Protein AF-A0A5S3XV66-F1 (afdb_monomer_lite)

Foldseek 3Di:
DDDWDKDWDAQVVVRAIEIETLADDDLVVCLVQVPDPRYAYEHEAFCVQVDPVSQVVSLVVLQVSQVVNVHDSRRYHYDYDDDPLRPDHSVPGPRVVVVVVVSVVVHPPPPPPPPDDDDDDDD

Sequence (123 aa):
MKDSNALLHTIEQTGENIILVSGLPSKGQLASWLKESNTHIYCLFPSSYKSEQTQVKLRSLIKEGLLMLNQTAERCSALVLLGGEFDCDLKDFPFGLACEQVIEQFTPRSMHIDAGVEMPQWE

Radius of gyration: 18.68 Å; chains: 1; bounding box: 42×70×32 Å

Secondary structure (DSSP, 8-state):
-----EEEEEETTTTEEEEEEESPPPHHHHHHHTTSTTEEEEEEE-GGG-SHHHHHHHHHHHHHHHHHTT--GGGEEEEE--SGGG-S-GGG--HHHHHHHHHHHHS----------------

Structure (mmCIF, N/CA/C/O backbone):
data_AF-A0A5S3XV66-F1
#
_entry.id   AF-A0A5S3XV66-F1
#
loop_
_atom_site.group_PDB
_atom_site.id
_atom_site.type_symbol
_atom_site.label_atom_id
_atom_site.label_alt_id
_atom_site.label_comp_id
_atom_site.label_asym_id
_atom_site.label_entity_id
_atom_site.label_seq_id
_atom_site.pdbx_PDB_ins_code
_atom_site.Cartn_x
_atom_site.Cartn_y
_atom_site.Cartn_z
_atom_site.occupancy
_atom_site.B_iso_or_equiv
_atom_site.auth_seq_id
_atom_site.auth_comp_id
_atom_site.auth_asym_id
_atom_site.auth_atom_id
_atom_site.pdbx_PDB_model_num
ATOM 1 N N . MET A 1 1 ? -2.609 18.062 -10.838 1.00 36.00 1 MET A N 1
ATOM 2 C CA . MET A 1 1 ? -2.302 17.124 -9.736 1.00 36.00 1 MET A CA 1
ATOM 3 C C . MET A 1 1 ? -2.837 15.774 -10.170 1.00 36.00 1 MET A C 1
ATOM 5 O O . MET A 1 1 ? -3.952 15.757 -10.665 1.00 36.00 1 MET A O 1
ATOM 9 N N . LYS A 1 2 ? -2.032 14.706 -10.144 1.00 42.25 2 LYS A N 1
ATOM 10 C CA . LYS A 1 2 ? -2.503 13.370 -10.538 1.00 42.25 2 LYS A CA 1
ATOM 11 C C . LYS A 1 2 ? -3.220 12.762 -9.338 1.00 42.25 2 LYS A C 1
ATOM 13 O O . LYS A 1 2 ? -2.596 12.641 -8.287 1.00 42.25 2 LYS A O 1
ATOM 18 N N . ASP A 1 3 ? -4.502 12.460 -9.495 1.00 48.62 3 ASP A N 1
ATOM 19 C CA . ASP A 1 3 ? -5.278 11.728 -8.502 1.00 48.62 3 ASP A CA 1
ATOM 20 C C . ASP A 1 3 ? -4.602 10.380 -8.241 1.00 48.62 3 ASP A C 1
ATOM 22 O O . ASP A 1 3 ? -4.351 9.603 -9.164 1.00 48.62 3 ASP A O 1
ATOM 26 N N . SER A 1 4 ? -4.231 10.130 -6.987 1.00 61.12 4 SER A N 1
ATOM 27 C CA . SER A 1 4 ? -3.763 8.811 -6.576 1.00 61.12 4 SER A CA 1
ATOM 28 C C . SER A 1 4 ? -4.938 7.846 -6.697 1.00 61.12 4 SER A C 1
ATOM 30 O O . SER A 1 4 ? -5.930 8.002 -5.983 1.00 61.12 4 SER A O 1
ATOM 32 N N . ASN A 1 5 ? -4.830 6.860 -7.589 1.00 85.00 5 ASN A N 1
ATOM 33 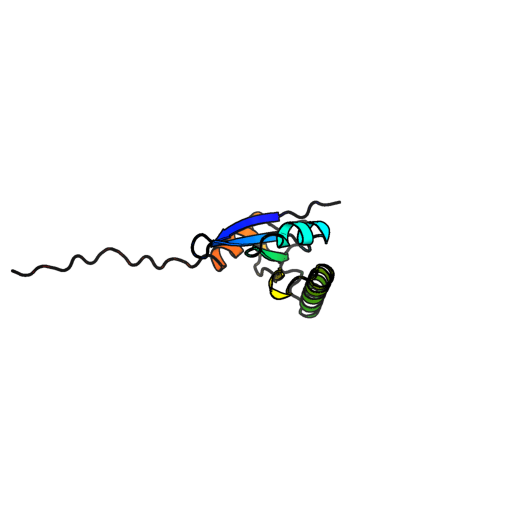C CA . ASN A 1 5 ? -5.814 5.785 -7.689 1.00 85.00 5 ASN A CA 1
ATOM 34 C C . ASN A 1 5 ? -5.905 5.059 -6.342 1.00 85.00 5 ASN A C 1
ATOM 36 O O . ASN A 1 5 ? -4.869 4.725 -5.760 1.00 85.00 5 ASN A O 1
ATOM 40 N N . ALA A 1 6 ? -7.124 4.832 -5.854 1.00 91.81 6 ALA A N 1
ATOM 41 C CA . ALA A 1 6 ? -7.377 4.119 -4.610 1.00 91.81 6 ALA A CA 1
ATOM 42 C C . ALA A 1 6 ? -8.549 3.141 -4.766 1.00 91.81 6 ALA A C 1
ATOM 44 O O . ALA A 1 6 ? -9.517 3.444 -5.463 1.00 91.81 6 ALA A O 1
ATOM 45 N N . LEU A 1 7 ? -8.458 1.990 -4.103 1.00 93.94 7 LEU A N 1
ATOM 46 C CA . LEU A 1 7 ? -9.474 0.942 -4.072 1.00 93.94 7 LEU A CA 1
ATOM 47 C C . LEU A 1 7 ? -9.742 0.548 -2.618 1.00 93.94 7 LEU A C 1
ATOM 49 O O . LEU A 1 7 ? -8.811 0.197 -1.899 1.00 93.94 7 LEU A O 1
ATOM 53 N N . LEU A 1 8 ? -11.007 0.589 -2.203 1.00 92.56 8 LEU A N 1
ATOM 54 C CA . LEU A 1 8 ? -11.468 0.012 -0.940 1.00 92.56 8 LEU A CA 1
ATOM 55 C C . LEU A 1 8 ? -11.925 -1.427 -1.197 1.00 92.56 8 LEU A C 1
ATOM 57 O O . LEU A 1 8 ? -12.725 -1.662 -2.101 1.00 92.56 8 LEU A O 1
ATOM 61 N N . HIS A 1 9 ? -11.437 -2.365 -0.395 1.00 91.94 9 HIS A N 1
ATOM 62 C CA . HIS A 1 9 ? -11.837 -3.765 -0.426 1.00 91.94 9 HIS A CA 1
ATOM 63 C C . HIS A 1 9 ? -12.040 -4.274 1.003 1.00 91.94 9 HIS A C 1
ATOM 65 O O . HIS A 1 9 ? -11.282 -3.915 1.901 1.00 91.94 9 HIS A O 1
ATOM 71 N N . THR A 1 10 ? -13.052 -5.108 1.216 1.00 90.69 10 THR A N 1
ATOM 72 C CA . THR A 1 10 ? -13.310 -5.745 2.512 1.00 90.69 10 THR A CA 1
ATOM 73 C C . THR A 1 10 ? -12.944 -7.215 2.402 1.00 90.69 10 THR A C 1
ATOM 75 O O . THR A 1 10 ? -13.484 -7.915 1.549 1.00 90.69 10 THR A O 1
ATOM 78 N N . ILE A 1 11 ? -12.043 -7.683 3.264 1.00 85.81 11 ILE A N 1
ATOM 79 C CA . ILE A 1 11 ? -11.687 -9.100 3.348 1.00 85.81 11 ILE A CA 1
ATOM 80 C C . ILE A 1 11 ? -12.837 -9.808 4.064 1.00 85.81 11 ILE A C 1
ATOM 82 O O . ILE A 1 11 ? -12.971 -9.712 5.283 1.00 85.81 11 ILE A O 1
ATOM 86 N N . GLU A 1 12 ? -13.697 -10.492 3.311 1.00 85.12 12 GLU A N 1
ATOM 87 C CA . GLU A 1 12 ? -14.951 -11.069 3.823 1.00 85.12 12 GLU A CA 1
ATOM 88 C C . GLU A 1 12 ? -14.740 -12.014 5.016 1.00 85.12 12 GLU A C 1
ATOM 90 O O . GLU A 1 12 ? -15.565 -12.060 5.926 1.00 85.12 12 GLU A O 1
ATOM 95 N N . GLN A 1 13 ? -13.619 -12.740 5.045 1.00 79.56 13 GLN A N 1
ATOM 96 C CA . GLN A 1 13 ? -13.311 -13.712 6.094 1.00 79.56 13 GLN A CA 1
ATOM 97 C C . GLN A 1 13 ? -12.974 -13.057 7.441 1.00 79.56 13 GLN A C 1
ATOM 99 O O . GLN A 1 13 ? -13.249 -13.649 8.484 1.00 79.56 13 GLN A O 1
ATOM 104 N N . THR A 1 14 ? -12.361 -11.869 7.435 1.00 80.94 14 THR A N 1
ATOM 105 C CA . THR A 1 14 ? -11.932 -11.161 8.657 1.00 80.94 14 THR A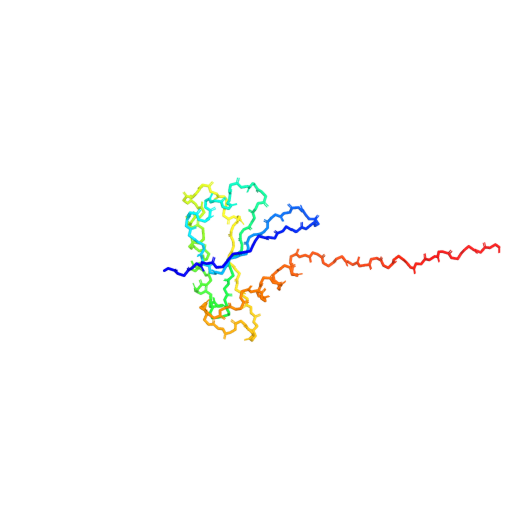 CA 1
ATOM 106 C C . THR A 1 14 ? -12.806 -9.948 8.974 1.00 80.94 14 THR A C 1
ATOM 108 O O . THR A 1 14 ? -12.802 -9.466 10.105 1.00 80.94 14 THR A O 1
ATOM 111 N N . GLY A 1 15 ? -13.573 -9.453 7.998 1.00 82.69 15 GLY A N 1
ATOM 112 C CA . GLY A 1 15 ? -14.305 -8.190 8.084 1.00 82.69 15 GLY A CA 1
ATOM 113 C C . GLY A 1 15 ? -13.391 -6.960 8.105 1.00 82.69 15 GLY A C 1
ATOM 114 O O . GLY A 1 15 ? -13.850 -5.865 8.430 1.00 82.69 15 GLY A O 1
ATOM 115 N N . GLU A 1 16 ? -12.101 -7.126 7.801 1.00 85.25 16 GLU A N 1
ATOM 116 C CA . GLU A 1 16 ? -11.141 -6.027 7.755 1.00 85.25 16 GLU A CA 1
ATOM 117 C C . GLU A 1 16 ? -11.279 -5.247 6.450 1.00 85.25 16 GLU A C 1
ATOM 119 O O . GLU A 1 16 ? -11.379 -5.818 5.360 1.00 85.25 16 GLU A O 1
ATOM 124 N N . ASN A 1 17 ? -11.244 -3.922 6.563 1.00 90.06 17 ASN A N 1
ATOM 125 C CA . ASN A 1 17 ? -11.227 -3.037 5.411 1.00 90.06 17 ASN A CA 1
ATOM 126 C C . ASN A 1 17 ? -9.778 -2.750 5.033 1.00 90.06 17 ASN A C 1
ATOM 128 O O . ASN A 1 17 ? -8.994 -2.257 5.844 1.00 90.06 17 ASN A O 1
ATOM 132 N N . ILE A 1 18 ? -9.426 -2.994 3.778 1.00 92.81 18 ILE A N 1
ATOM 133 C CA . ILE A 1 18 ? -8.141 -2.599 3.219 1.00 92.81 18 ILE A CA 1
ATOM 134 C C . ILE A 1 18 ? -8.355 -1.523 2.160 1.00 92.81 18 ILE A C 1
ATOM 136 O O . ILE A 1 18 ? -9.264 -1.596 1.334 1.00 92.81 18 ILE A O 1
ATOM 140 N N . ILE A 1 19 ? -7.507 -0.503 2.178 1.00 94.31 19 ILE A N 1
ATOM 141 C CA . ILE A 1 19 ? -7.461 0.523 1.141 1.00 94.31 19 ILE A CA 1
ATOM 142 C C . ILE A 1 19 ? -6.130 0.405 0.429 1.00 94.31 19 ILE A C 1
ATOM 144 O O . ILE A 1 19 ? -5.072 0.652 1.004 1.00 94.31 19 ILE A O 1
ATOM 148 N N . LEU A 1 20 ? -6.193 0.045 -0.842 1.00 95.31 20 LEU A N 1
ATOM 149 C CA . LEU A 1 20 ? -5.045 -0.011 -1.727 1.00 95.31 20 LEU A CA 1
ATOM 150 C C . LEU A 1 20 ? -4.913 1.342 -2.409 1.00 95.31 20 LEU A C 1
ATOM 152 O O . LEU A 1 20 ? -5.902 1.883 -2.895 1.00 95.31 20 LEU A O 1
ATOM 156 N N . VAL A 1 21 ? -3.714 1.912 -2.442 1.00 95.06 21 VAL A N 1
ATOM 157 C CA . VAL A 1 21 ? -3.468 3.212 -3.076 1.00 95.06 21 VAL A CA 1
ATOM 158 C C . VAL A 1 21 ? -2.192 3.173 -3.898 1.00 95.06 21 VAL A C 1
ATOM 160 O O . VAL A 1 21 ? -1.177 2.639 -3.462 1.00 95.06 21 VAL A O 1
ATOM 163 N N . SER A 1 22 ? -2.232 3.746 -5.097 1.00 94.44 22 SER A N 1
ATOM 164 C CA . SER A 1 22 ? -1.049 3.896 -5.940 1.00 94.44 22 SER A CA 1
ATOM 165 C C . SER A 1 22 ? -0.143 4.990 -5.377 1.00 94.44 22 SER A C 1
ATOM 167 O O . SER A 1 22 ? -0.490 6.174 -5.400 1.00 94.44 22 SER A O 1
ATOM 169 N N . GLY A 1 23 ? 1.046 4.610 -4.912 1.00 93.12 23 GLY A N 1
ATOM 170 C CA . GLY A 1 23 ? 2.021 5.533 -4.345 1.00 93.12 23 GLY A CA 1
ATOM 171 C C . GLY A 1 23 ? 1.660 6.028 -2.942 1.00 93.12 23 GLY A C 1
ATOM 172 O O . GLY A 1 23 ? 1.034 5.323 -2.155 1.00 93.12 23 GLY A O 1
ATOM 173 N N . LEU A 1 24 ? 2.096 7.247 -2.605 1.00 92.25 24 LEU A N 1
ATOM 174 C CA . LEU A 1 24 ? 1.835 7.841 -1.291 1.00 92.25 24 LEU A CA 1
ATOM 175 C C . LEU A 1 24 ? 0.509 8.620 -1.285 1.00 92.25 24 LEU A C 1
ATOM 177 O O . LEU A 1 24 ? 0.327 9.513 -2.119 1.00 92.25 24 LEU A O 1
ATOM 181 N N . PRO A 1 25 ? -0.392 8.355 -0.326 1.00 90.62 25 PRO A N 1
ATOM 182 C CA . PRO A 1 25 ? -1.584 9.162 -0.123 1.00 90.62 25 PRO A CA 1
ATOM 183 C C . PRO A 1 25 ? -1.240 10.521 0.491 1.00 90.62 25 PRO A C 1
ATOM 185 O O . PRO A 1 25 ? -0.266 10.686 1.229 1.00 90.62 25 PRO A O 1
ATOM 188 N N . SER A 1 26 ? -2.084 11.511 0.220 1.00 89.00 26 SER A N 1
ATOM 189 C CA . SER A 1 26 ? -2.011 12.807 0.892 1.00 89.00 26 SER A CA 1
ATOM 190 C C . SER A 1 26 ? -2.432 12.707 2.364 1.00 89.00 26 SER A C 1
ATOM 192 O O . SER A 1 26 ? -3.164 11.801 2.768 1.00 89.00 26 SER A O 1
ATOM 194 N N . LYS A 1 27 ? -2.043 13.701 3.174 1.00 85.62 27 LYS A N 1
ATOM 195 C CA . LYS A 1 27 ? -2.471 13.795 4.583 1.00 85.62 27 LYS A CA 1
ATOM 196 C C . LYS A 1 27 ? -3.996 13.811 4.732 1.00 85.62 27 LYS A C 1
ATOM 198 O O . LYS A 1 27 ? -4.516 13.185 5.647 1.00 85.62 27 LYS A O 1
ATOM 203 N N . GLY A 1 28 ? -4.705 14.501 3.833 1.00 87.12 28 GLY A N 1
ATOM 204 C CA . GLY A 1 28 ? -6.170 14.563 3.844 1.00 87.12 28 GLY A CA 1
ATOM 205 C C . GLY A 1 28 ? -6.818 13.208 3.553 1.00 87.12 28 GLY A C 1
ATOM 206 O O . GLY A 1 28 ? -7.776 12.836 4.225 1.00 87.12 28 GLY A O 1
ATOM 207 N N . GLN A 1 29 ? -6.255 12.441 2.613 1.00 90.00 29 GLN A N 1
ATOM 208 C CA . GLN A 1 29 ? -6.709 11.078 2.316 1.00 90.00 29 GLN A CA 1
ATOM 209 C C . GLN A 1 29 ? -6.469 10.140 3.500 1.00 90.00 29 GLN A C 1
ATOM 211 O O . GLN A 1 29 ? -7.414 9.507 3.961 1.00 90.00 29 GLN A O 1
ATOM 216 N N . LEU A 1 30 ? -5.252 10.126 4.059 1.00 88.94 30 LEU A N 1
ATOM 217 C CA . LEU A 1 30 ? -4.937 9.349 5.264 1.00 88.94 30 LEU A CA 1
ATOM 218 C C . LEU A 1 30 ? -5.888 9.688 6.419 1.00 88.94 30 LEU A C 1
ATOM 220 O O . LEU A 1 30 ? -6.454 8.790 7.036 1.00 88.94 30 LEU A O 1
ATOM 224 N N . ALA A 1 31 ? -6.111 10.979 6.679 1.00 87.88 31 ALA A N 1
ATOM 225 C CA . ALA A 1 31 ? -7.008 11.435 7.735 1.00 87.88 31 ALA A CA 1
ATOM 226 C C . ALA A 1 31 ? -8.468 11.032 7.495 1.00 87.88 31 ALA A C 1
ATOM 228 O O . ALA A 1 31 ? -9.196 10.826 8.458 1.00 87.88 31 ALA A O 1
ATOM 229 N N . SER A 1 32 ? -8.914 10.946 6.238 1.00 89.12 32 SER A N 1
ATOM 230 C CA . SER A 1 32 ? -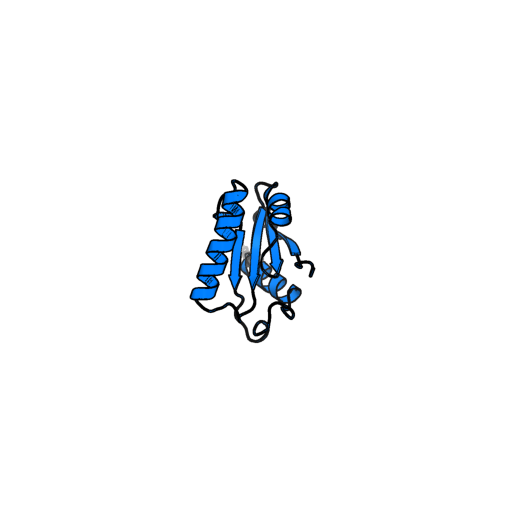10.270 10.508 5.900 1.00 89.12 32 SER A CA 1
ATOM 231 C C . SER A 1 32 ? -10.436 8.999 6.061 1.00 89.12 32 SER A C 1
ATOM 233 O O . SER A 1 32 ? -11.435 8.554 6.615 1.00 89.12 32 SER A O 1
ATOM 235 N N . TRP A 1 33 ? -9.462 8.225 5.590 1.00 89.44 33 TRP A N 1
ATOM 236 C CA . TRP A 1 33 ? -9.511 6.764 5.543 1.00 89.44 33 TRP A CA 1
ATOM 237 C C . TRP A 1 33 ? -9.269 6.101 6.899 1.00 89.44 33 TRP A C 1
ATOM 239 O O . TRP A 1 33 ? -9.878 5.083 7.207 1.00 89.44 33 TRP A O 1
ATOM 249 N N . LEU A 1 34 ? -8.435 6.701 7.750 1.00 85.94 34 LEU A N 1
ATOM 250 C CA . LEU A 1 34 ? -8.127 6.164 9.079 1.00 85.94 34 LEU A CA 1
ATOM 251 C C . LEU A 1 34 ? -9.181 6.505 10.146 1.00 85.94 34 LEU A C 1
ATOM 253 O O . LEU A 1 34 ? -8.993 6.140 11.308 1.00 85.94 34 LEU A O 1
ATOM 257 N N . LYS A 1 35 ? -10.284 7.179 9.784 1.00 83.19 35 LYS A N 1
ATOM 258 C CA . LYS A 1 35 ? -11.404 7.450 10.708 1.00 83.19 35 LYS A CA 1
ATOM 259 C C . LYS A 1 35 ? -12.078 6.175 11.203 1.00 83.19 35 LYS A C 1
ATOM 261 O O . LYS A 1 35 ? -12.504 6.123 12.351 1.00 83.19 35 LYS A O 1
ATOM 266 N N . GLU A 1 36 ? -12.189 5.173 10.342 1.00 76.62 36 GLU A N 1
ATOM 267 C CA . GLU A 1 36 ? -12.786 3.881 10.678 1.00 76.62 36 GLU A CA 1
ATOM 268 C C . GLU A 1 36 ? -11.756 3.016 11.397 1.00 76.62 36 GLU A C 1
ATOM 270 O O . GLU A 1 36 ? -10.626 2.929 10.933 1.00 76.62 36 GLU A O 1
ATOM 275 N N . SER A 1 37 ? -12.099 2.377 12.518 1.00 68.62 37 SER A N 1
ATOM 276 C CA . SER A 1 37 ? -11.126 1.639 13.343 1.00 68.62 37 SER A CA 1
ATOM 277 C C . SER A 1 37 ? -10.531 0.405 12.657 1.00 68.62 37 SER A C 1
ATOM 279 O O . SER A 1 37 ? -9.383 0.069 12.927 1.00 68.62 37 SER A O 1
ATOM 281 N N . ASN A 1 38 ? -11.274 -0.229 11.745 1.00 82.19 38 ASN A N 1
ATOM 282 C CA . ASN A 1 38 ? -10.911 -1.518 11.139 1.00 82.19 38 ASN A CA 1
ATOM 283 C C . ASN A 1 38 ? -10.289 -1.381 9.740 1.00 82.19 38 ASN A C 1
ATOM 285 O O . ASN A 1 38 ? -10.304 -2.330 8.960 1.00 82.19 38 ASN A O 1
ATOM 289 N N . THR A 1 39 ? -9.776 -0.193 9.414 1.00 89.00 39 THR A N 1
ATOM 290 C CA . THR A 1 39 ? -9.211 0.102 8.094 1.00 89.00 39 THR A CA 1
ATOM 291 C C . THR A 1 39 ? -7.686 0.094 8.119 1.00 89.00 39 THR A C 1
ATOM 293 O O . THR A 1 39 ? -7.077 0.821 8.914 1.00 89.00 39 THR A O 1
ATOM 296 N N . HIS A 1 40 ? -7.079 -0.669 7.212 1.00 91.75 40 HIS A N 1
ATOM 297 C CA . HIS A 1 40 ? -5.642 -0.695 6.941 1.00 91.75 40 HIS A CA 1
ATOM 298 C C . HIS A 1 40 ? -5.349 -0.155 5.542 1.00 91.75 40 HIS A C 1
ATOM 300 O O . HIS A 1 40 ? -6.088 -0.414 4.599 1.00 91.75 40 HIS A O 1
ATOM 306 N N . ILE A 1 41 ? -4.268 0.602 5.377 1.00 93.44 41 ILE A N 1
ATOM 307 C CA . ILE A 1 41 ? -3.912 1.226 4.097 1.00 93.44 41 ILE A CA 1
ATOM 308 C C . ILE A 1 41 ? -2.629 0.593 3.552 1.00 93.44 41 ILE A C 1
ATOM 310 O O . ILE A 1 41 ? -1.601 0.568 4.226 1.00 93.44 41 ILE A O 1
ATOM 314 N N . TYR A 1 42 ? -2.651 0.138 2.304 1.00 94.75 42 TYR A N 1
ATOM 315 C CA . TYR A 1 42 ? -1.470 -0.351 1.601 1.00 94.75 42 TYR A CA 1
ATOM 316 C C . TYR A 1 42 ? -1.126 0.569 0.433 1.00 94.75 42 TYR A C 1
ATOM 318 O O . TYR A 1 42 ? -1.859 0.689 -0.547 1.00 94.75 42 TYR A O 1
ATOM 326 N N . CYS A 1 43 ? 0.025 1.221 0.547 1.00 95.19 43 CYS A N 1
ATOM 327 C CA . CYS A 1 43 ? 0.611 2.063 -0.483 1.00 95.19 43 CYS A CA 1
ATOM 328 C C . CYS A 1 43 ? 1.413 1.178 -1.438 1.00 95.19 43 CYS A C 1
ATOM 330 O O . CYS A 1 43 ? 2.457 0.650 -1.055 1.00 95.19 43 CYS A O 1
ATOM 332 N N . LEU A 1 44 ? 0.918 1.000 -2.658 1.00 95.75 44 LEU A N 1
ATOM 333 C CA . LEU A 1 44 ? 1.479 0.103 -3.659 1.00 95.75 44 LEU A CA 1
ATOM 334 C C . LEU A 1 44 ? 2.481 0.844 -4.550 1.00 95.75 44 LEU A C 1
ATOM 336 O O . LEU A 1 44 ? 2.195 1.936 -5.051 1.00 95.75 44 LEU A O 1
ATOM 340 N N . PHE A 1 45 ? 3.648 0.236 -4.760 1.00 95.31 45 PHE A N 1
ATOM 341 C CA . PHE A 1 45 ? 4.727 0.771 -5.586 1.00 95.31 45 PHE A CA 1
ATOM 342 C C . PHE A 1 45 ? 5.243 -0.280 -6.582 1.00 95.31 45 PHE A C 1
ATOM 344 O O . PHE A 1 45 ? 5.329 -1.458 -6.227 1.00 95.31 45 PHE A O 1
ATOM 351 N N . PRO A 1 46 ? 5.645 0.134 -7.798 1.00 95.88 46 PRO A N 1
ATOM 352 C CA . PRO A 1 46 ? 6.285 -0.750 -8.770 1.00 95.88 46 PRO A CA 1
ATOM 353 C C . PRO A 1 46 ? 7.689 -1.187 -8.339 1.00 95.88 46 PRO A C 1
ATOM 355 O O . PRO A 1 46 ? 8.310 -0.586 -7.454 1.00 95.88 46 PRO A O 1
ATOM 358 N N . SER A 1 47 ? 8.245 -2.185 -9.031 1.00 94.38 47 SER A N 1
ATOM 359 C CA . SER A 1 47 ? 9.559 -2.756 -8.711 1.00 94.38 47 SER A CA 1
ATOM 360 C C . SER A 1 47 ? 10.718 -1.774 -8.875 1.00 94.38 47 SER A C 1
ATOM 362 O O . SER A 1 47 ? 11.787 -2.000 -8.308 1.00 94.38 47 SER A O 1
ATOM 364 N N . SER A 1 48 ? 10.526 -0.649 -9.566 1.00 93.12 48 SER A N 1
ATOM 365 C CA . SER A 1 48 ? 11.494 0.457 -9.604 1.00 93.12 48 SER A CA 1
ATOM 366 C C . SER A 1 48 ? 11.815 1.026 -8.208 1.00 93.12 48 SER A C 1
ATOM 368 O O . SER A 1 48 ? 12.889 1.590 -7.997 1.00 93.12 48 SER A O 1
ATOM 370 N N . TYR A 1 49 ? 10.955 0.793 -7.207 1.00 93.88 49 TYR A N 1
ATOM 371 C CA . TYR A 1 49 ? 11.143 1.212 -5.812 1.00 93.88 49 TYR A CA 1
ATOM 372 C C . TYR A 1 49 ? 11.781 0.133 -4.916 1.00 93.88 49 TYR A C 1
ATOM 374 O O . TYR A 1 49 ? 11.889 0.330 -3.706 1.00 93.88 49 TYR A O 1
ATOM 382 N N . LYS A 1 50 ? 12.249 -0.992 -5.480 1.00 94.38 50 LYS A N 1
ATOM 383 C CA . LYS A 1 50 ? 12.767 -2.149 -4.719 1.00 94.38 50 LYS A CA 1
ATOM 384 C C . LYS A 1 50 ? 14.056 -1.902 -3.937 1.00 94.38 50 LYS A C 1
ATOM 386 O O . LYS A 1 50 ? 14.394 -2.726 -3.091 1.00 94.38 50 LYS A O 1
ATOM 391 N N . SER A 1 51 ? 14.782 -0.811 -4.191 1.00 95.81 51 SER A N 1
ATOM 392 C CA . SER A 1 51 ? 16.039 -0.539 -3.481 1.00 95.81 51 SER A CA 1
ATOM 393 C C . SER A 1 51 ? 15.809 -0.390 -1.971 1.00 95.81 51 SER A C 1
ATOM 395 O O . SER A 1 51 ? 14.828 0.222 -1.543 1.00 95.81 51 SER A O 1
ATOM 397 N N . GLU A 1 52 ? 16.724 -0.915 -1.153 1.00 94.19 52 GLU A N 1
ATOM 398 C CA . GLU A 1 52 ? 16.618 -0.841 0.311 1.00 94.19 52 GLU A CA 1
ATOM 399 C C . GLU A 1 52 ? 16.493 0.610 0.797 1.00 94.19 52 GLU A C 1
ATOM 401 O O . GLU A 1 52 ? 15.611 0.932 1.594 1.00 94.19 52 GLU A O 1
ATOM 406 N N . GLN A 1 53 ? 17.317 1.508 0.252 1.00 95.38 53 GLN A N 1
ATOM 407 C CA . GLN A 1 53 ? 17.287 2.931 0.582 1.00 95.38 53 GLN A CA 1
ATOM 408 C C . GLN A 1 53 ? 15.920 3.560 0.271 1.00 95.38 53 GLN A C 1
ATOM 410 O O . GLN A 1 53 ? 15.387 4.326 1.079 1.00 95.38 53 GLN A O 1
ATOM 415 N N . THR A 1 54 ? 15.330 3.218 -0.878 1.00 94.00 54 THR A N 1
ATOM 416 C CA . THR A 1 54 ? 13.993 3.687 -1.258 1.00 94.00 54 THR A CA 1
ATOM 417 C C . THR A 1 54 ? 12.942 3.165 -0.285 1.00 94.00 54 THR A C 1
ATOM 419 O O . THR A 1 54 ? 12.139 3.948 0.215 1.00 94.00 54 THR A O 1
ATOM 422 N N . GLN A 1 55 ? 12.969 1.874 0.047 1.00 91.94 55 GLN A N 1
ATOM 423 C CA . GLN A 1 55 ? 12.008 1.276 0.974 1.00 91.94 55 GLN A CA 1
ATOM 424 C C . GLN A 1 55 ? 12.100 1.871 2.386 1.00 91.94 55 GLN A C 1
ATOM 426 O O . GLN A 1 55 ? 11.072 2.153 3.002 1.00 91.94 55 GLN A O 1
ATOM 431 N N . VAL A 1 56 ? 13.314 2.120 2.893 1.00 93.75 56 VAL A N 1
ATOM 432 C CA . VAL A 1 56 ? 13.522 2.821 4.172 1.00 93.75 56 VAL A CA 1
ATOM 433 C C . VAL A 1 56 ? 12.884 4.209 4.124 1.00 93.75 56 VAL A C 1
ATOM 435 O O . VAL A 1 56 ? 12.133 4.568 5.028 1.00 93.75 56 VAL A O 1
ATOM 438 N N . LYS A 1 57 ? 13.115 4.965 3.045 1.00 94.81 57 LYS A N 1
ATOM 439 C CA . LYS A 1 57 ? 12.526 6.297 2.866 1.00 94.81 57 LYS A CA 1
ATOM 440 C C . LYS A 1 57 ? 10.996 6.254 2.813 1.00 94.81 57 LYS A C 1
ATOM 442 O O . LYS A 1 57 ? 10.353 7.079 3.456 1.00 94.81 57 LYS A O 1
ATOM 447 N N . LEU A 1 58 ? 10.409 5.296 2.093 1.00 93.56 58 LEU A N 1
ATOM 448 C CA . LEU A 1 58 ? 8.953 5.123 2.015 1.00 93.56 58 LEU A CA 1
ATOM 449 C C . LEU A 1 58 ? 8.342 4.830 3.391 1.00 93.56 58 LEU A C 1
ATOM 451 O O . LEU A 1 58 ? 7.361 5.469 3.770 1.00 93.56 58 LEU A O 1
ATOM 455 N N . ARG A 1 59 ? 8.956 3.927 4.168 1.00 91.56 59 ARG A N 1
ATOM 456 C CA . ARG A 1 59 ? 8.515 3.625 5.539 1.00 91.56 59 ARG A CA 1
ATOM 457 C C . ARG A 1 59 ? 8.568 4.855 6.443 1.00 91.56 59 ARG A C 1
ATOM 459 O O . ARG A 1 59 ? 7.614 5.098 7.178 1.00 91.56 59 ARG A O 1
ATOM 466 N N . SER A 1 60 ? 9.638 5.648 6.369 1.00 92.56 60 SER A N 1
ATOM 467 C CA . SER A 1 60 ? 9.750 6.889 7.146 1.00 92.56 60 SER A CA 1
ATOM 468 C C . SER A 1 60 ? 8.653 7.892 6.786 1.00 92.56 60 SER A C 1
ATOM 470 O O . SER A 1 60 ? 8.004 8.416 7.686 1.00 92.56 60 SER A O 1
ATOM 472 N N . LEU A 1 61 ? 8.378 8.099 5.493 1.00 92.31 61 LEU A N 1
ATOM 473 C CA . LEU A 1 61 ? 7.335 9.027 5.036 1.00 92.31 61 LEU A CA 1
ATOM 474 C C . LEU A 1 61 ? 5.936 8.625 5.521 1.00 92.31 61 LEU A C 1
ATOM 476 O O . LEU A 1 61 ? 5.168 9.476 5.971 1.00 92.31 61 LEU A O 1
ATOM 480 N N . ILE A 1 62 ? 5.609 7.331 5.467 1.00 91.88 62 ILE A N 1
ATOM 481 C CA . ILE A 1 62 ? 4.336 6.819 5.990 1.00 91.88 62 ILE A CA 1
ATOM 482 C C . ILE A 1 62 ? 4.265 7.017 7.504 1.00 91.88 62 ILE A C 1
ATOM 484 O O . ILE A 1 62 ? 3.278 7.555 8.007 1.00 91.88 62 ILE A O 1
ATOM 488 N N . LYS A 1 63 ? 5.324 6.645 8.232 1.00 90.88 63 LYS A N 1
ATOM 489 C CA . LYS A 1 63 ? 5.384 6.785 9.690 1.00 90.88 63 LYS A CA 1
ATOM 490 C C . LYS A 1 63 ? 5.206 8.239 10.126 1.00 90.88 63 LYS A C 1
ATOM 492 O O . LYS A 1 63 ? 4.426 8.505 11.034 1.00 90.88 63 LYS A O 1
ATOM 497 N N . GLU A 1 64 ? 5.882 9.178 9.472 1.00 90.06 64 GLU A N 1
ATOM 498 C CA . GLU A 1 64 ? 5.728 10.613 9.731 1.00 90.06 64 GLU A CA 1
ATOM 499 C C . GLU A 1 64 ? 4.292 11.086 9.472 1.00 90.06 64 GLU A C 1
ATOM 501 O O . GLU A 1 64 ? 3.721 11.799 10.298 1.00 90.06 64 GLU A O 1
ATOM 506 N N . GLY A 1 65 ? 3.679 10.652 8.365 1.00 86.56 65 GLY A N 1
ATOM 507 C CA . GLY A 1 65 ? 2.287 10.969 8.041 1.00 86.56 65 GLY A CA 1
ATOM 508 C C . GLY A 1 65 ? 1.296 10.474 9.098 1.00 86.56 65 GLY A C 1
ATOM 509 O O . GLY A 1 65 ? 0.418 11.231 9.508 1.00 86.56 65 GLY A O 1
ATOM 510 N N . LEU A 1 66 ? 1.462 9.239 9.578 1.00 88.50 66 LEU A N 1
ATOM 511 C CA . LEU A 1 66 ? 0.613 8.647 10.619 1.00 88.50 66 LEU A CA 1
ATOM 512 C C . LEU A 1 66 ? 0.801 9.318 11.984 1.00 88.50 66 LEU A C 1
ATOM 514 O O . LEU A 1 66 ? -0.184 9.618 12.658 1.00 88.50 66 LEU A O 1
ATOM 518 N N . LEU A 1 67 ? 2.049 9.610 12.368 1.00 89.31 67 LEU A N 1
ATOM 519 C CA . LEU A 1 67 ? 2.364 10.301 13.622 1.00 89.31 67 LEU A CA 1
ATOM 520 C C . LEU A 1 67 ? 1.709 11.685 13.682 1.00 89.31 67 LEU A C 1
ATOM 522 O O . LEU A 1 67 ? 1.144 12.053 14.708 1.00 89.31 67 LEU A O 1
ATOM 526 N N . MET A 1 68 ? 1.713 12.430 12.572 1.00 87.38 68 MET A N 1
ATOM 527 C CA . MET A 1 68 ? 1.036 13.731 12.488 1.00 87.38 68 MET A CA 1
ATOM 528 C C . MET A 1 68 ? -0.489 13.638 12.639 1.00 87.38 68 MET A C 1
ATOM 530 O O . MET A 1 68 ? -1.125 14.635 12.972 1.00 87.38 68 MET A O 1
ATOM 534 N N . LEU A 1 69 ? -1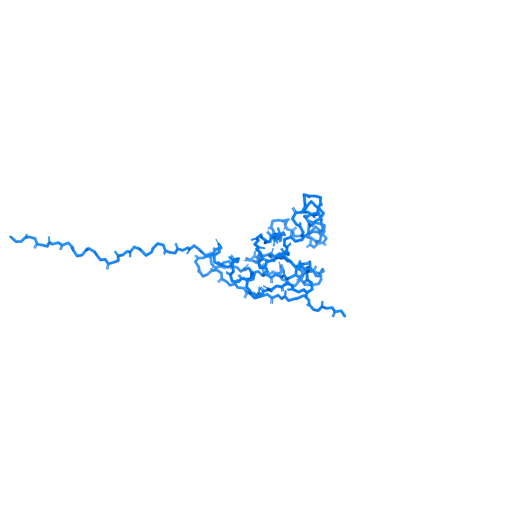.076 12.466 12.391 1.00 85.31 69 LEU A N 1
ATOM 535 C CA . LEU A 1 69 ? -2.510 12.202 12.521 1.00 85.31 69 LEU A CA 1
ATOM 536 C C . LEU A 1 69 ? -2.877 11.530 13.851 1.00 85.31 69 LEU A C 1
ATOM 538 O O . LEU A 1 69 ? -4.039 11.174 14.043 1.00 85.31 69 LEU A O 1
ATOM 542 N N . ASN A 1 70 ? -1.909 11.354 14.759 1.00 86.19 70 ASN A N 1
ATOM 543 C CA . ASN A 1 70 ? -2.071 10.610 16.008 1.00 86.19 70 ASN A CA 1
ATOM 544 C C . ASN A 1 70 ? -2.619 9.182 15.788 1.00 86.19 70 ASN A C 1
ATOM 546 O O . ASN A 1 70 ? -3.440 8.691 16.561 1.00 86.19 70 ASN A O 1
ATOM 550 N N . GLN A 1 71 ? -2.200 8.535 14.697 1.00 82.50 71 GLN A N 1
ATOM 551 C CA . GLN A 1 71 ? -2.582 7.167 14.340 1.00 82.50 71 GLN A CA 1
ATOM 552 C C . GLN A 1 71 ? -1.436 6.195 14.624 1.00 82.50 71 GLN A C 1
ATOM 554 O O . GLN A 1 71 ? -0.259 6.566 14.581 1.00 82.50 71 GLN A O 1
ATOM 559 N N . THR A 1 72 ? -1.769 4.932 14.890 1.00 78.81 72 THR A N 1
ATOM 560 C CA . THR A 1 72 ? -0.764 3.881 15.067 1.00 78.81 72 THR A CA 1
ATOM 561 C C . THR A 1 72 ? -0.055 3.593 13.745 1.00 78.81 72 THR A C 1
ATOM 563 O O . THR A 1 72 ? -0.679 3.511 12.686 1.00 78.81 72 THR A O 1
ATOM 566 N N . ALA A 1 73 ? 1.272 3.436 13.815 1.00 70.25 73 ALA A N 1
ATOM 567 C CA . ALA A 1 73 ? 2.135 3.245 12.646 1.00 70.25 73 ALA A CA 1
ATOM 568 C C . ALA A 1 73 ? 1.791 1.984 11.831 1.00 70.25 73 ALA A C 1
ATOM 570 O O . ALA A 1 73 ? 2.132 1.893 10.658 1.00 70.25 73 ALA A O 1
ATOM 571 N N . GLU A 1 74 ? 1.111 1.028 12.457 1.00 80.44 74 GLU A N 1
ATOM 572 C CA . GLU A 1 74 ? 0.745 -0.250 11.858 1.00 80.44 74 GLU A CA 1
ATOM 573 C C . GLU A 1 74 ? -0.373 -0.114 10.825 1.00 80.44 74 GLU A C 1
ATOM 575 O O . GLU A 1 74 ? -0.436 -0.936 9.930 1.00 80.44 74 GLU A O 1
ATOM 580 N N . ARG A 1 75 ? -1.196 0.943 10.862 1.00 86.81 75 ARG A N 1
ATOM 581 C CA . ARG A 1 75 ? -2.395 1.063 10.009 1.00 86.81 75 ARG A CA 1
ATOM 582 C C . ARG A 1 75 ? -2.131 1.504 8.568 1.00 86.81 75 ARG A C 1
ATOM 584 O O . ARG A 1 75 ? -3.070 1.607 7.779 1.00 86.81 75 ARG A O 1
ATOM 591 N N . CYS A 1 76 ? -0.885 1.822 8.215 1.00 91.31 76 CYS A N 1
ATOM 592 C CA . CYS A 1 76 ? -0.505 2.104 6.834 1.00 91.31 76 CYS A CA 1
ATOM 593 C C . CYS A 1 76 ? 0.883 1.537 6.524 1.00 91.31 76 CYS A C 1
ATOM 595 O O . CYS A 1 76 ? 1.823 1.705 7.296 1.00 91.31 76 CYS A O 1
ATOM 597 N N . SER A 1 77 ? 1.012 0.849 5.392 1.00 92.25 77 SER A N 1
ATOM 598 C CA . SER A 1 77 ? 2.226 0.135 4.988 1.00 92.25 77 SER A CA 1
ATOM 599 C C . SER A 1 77 ? 2.577 0.402 3.526 1.00 92.25 77 SER A C 1
ATOM 601 O O . SER A 1 77 ? 1.691 0.549 2.691 1.00 92.25 77 SER A O 1
ATOM 603 N N . ALA A 1 78 ? 3.872 0.437 3.201 1.00 93.75 78 ALA A N 1
ATOM 604 C CA . ALA A 1 78 ? 4.351 0.467 1.818 1.00 93.75 78 ALA A CA 1
ATOM 605 C C . ALA A 1 78 ? 4.617 -0.959 1.325 1.00 93.75 78 ALA A C 1
ATOM 607 O O . ALA A 1 78 ? 5.379 -1.686 1.962 1.00 93.75 78 ALA A O 1
ATOM 608 N N . LEU A 1 79 ? 4.045 -1.323 0.178 1.00 94.44 79 LEU A N 1
ATOM 609 C CA . LEU A 1 79 ? 4.281 -2.589 -0.508 1.00 94.44 79 LEU A CA 1
ATOM 610 C C . LEU A 1 79 ? 4.924 -2.320 -1.868 1.00 94.44 79 LEU A C 1
ATOM 612 O O . LEU A 1 79 ? 4.380 -1.581 -2.688 1.00 94.44 79 LEU A O 1
ATOM 616 N N . VAL A 1 80 ? 6.086 -2.926 -2.104 1.00 94.44 80 VAL A N 1
ATOM 617 C CA . VAL A 1 80 ? 6.733 -2.922 -3.418 1.00 94.44 80 VAL A CA 1
ATOM 618 C C . VAL A 1 80 ? 6.392 -4.234 -4.107 1.00 94.44 80 VAL A C 1
ATOM 620 O O . VAL A 1 80 ? 6.781 -5.296 -3.621 1.00 94.44 80 VAL A O 1
ATOM 623 N N . LEU A 1 81 ? 5.676 -4.162 -5.227 1.00 93.69 81 LEU A N 1
ATOM 624 C CA . LEU A 1 81 ? 5.344 -5.342 -6.017 1.00 93.69 81 LEU A CA 1
ATOM 625 C C . LEU A 1 81 ? 6.518 -5.718 -6.915 1.00 93.69 81 LEU A C 1
ATOM 627 O O . LEU A 1 81 ? 7.103 -4.879 -7.604 1.00 93.69 81 LEU A O 1
ATOM 631 N N . LEU A 1 82 ? 6.877 -6.997 -6.864 1.00 89.81 82 LEU A N 1
ATOM 632 C CA . LEU A 1 82 ? 7.945 -7.588 -7.657 1.00 89.81 82 LEU A CA 1
ATOM 633 C C . LEU A 1 82 ? 7.309 -8.427 -8.766 1.00 89.81 82 LEU A C 1
ATOM 635 O O . LEU A 1 82 ? 6.404 -9.209 -8.498 1.00 89.81 82 LEU A O 1
ATOM 639 N N . GLY A 1 83 ? 7.792 -8.271 -9.993 1.00 87.62 83 GLY A N 1
ATOM 640 C CA . GLY A 1 83 ? 7.263 -8.952 -11.175 1.00 87.62 83 GLY A CA 1
ATOM 641 C C . GLY A 1 83 ? 7.647 -8.180 -12.431 1.00 87.62 83 GLY A C 1
ATOM 642 O O . GLY A 1 83 ? 7.904 -6.978 -12.351 1.00 87.62 83 GLY A O 1
ATOM 643 N N . GLY A 1 84 ? 7.722 -8.858 -13.578 1.00 87.00 84 GLY A N 1
ATOM 644 C CA . GLY A 1 84 ? 8.056 -8.197 -14.846 1.00 87.00 84 GLY A CA 1
ATOM 645 C C . GLY A 1 84 ? 6.988 -7.176 -15.247 1.00 87.00 84 GLY A C 1
ATOM 646 O O . GLY A 1 84 ? 7.307 -6.092 -15.721 1.00 87.00 84 GLY A O 1
ATOM 647 N N . GLU A 1 85 ? 5.727 -7.484 -14.954 1.00 89.75 85 GLU A N 1
ATOM 648 C CA . GLU A 1 85 ? 4.566 -6.613 -15.140 1.00 89.75 85 GLU A CA 1
ATOM 649 C C . GLU A 1 85 ? 4.592 -5.340 -14.274 1.00 89.75 85 GLU A C 1
ATOM 651 O O . GLU A 1 85 ? 3.928 -4.361 -14.609 1.00 89.75 85 GLU A O 1
ATOM 656 N N . PHE A 1 86 ? 5.383 -5.316 -13.194 1.00 92.94 86 PHE A N 1
ATOM 657 C CA . PHE A 1 86 ? 5.534 -4.154 -12.312 1.00 92.94 86 PHE A CA 1
ATOM 658 C C . PHE A 1 86 ? 6.853 -3.406 -12.516 1.00 92.94 86 PHE A C 1
ATOM 660 O O . PHE A 1 86 ? 7.109 -2.444 -11.786 1.00 92.94 86 PHE A O 1
ATOM 667 N N . ASP A 1 87 ? 7.665 -3.786 -13.510 1.00 93.38 87 ASP A N 1
ATOM 668 C CA . ASP A 1 87 ? 8.904 -3.082 -13.857 1.00 93.38 87 ASP A CA 1
ATOM 669 C C . ASP A 1 87 ? 8.625 -1.836 -14.693 1.00 93.38 87 ASP A C 1
ATOM 671 O O . ASP A 1 87 ? 8.887 -1.749 -15.890 1.00 93.38 87 ASP A O 1
ATOM 675 N N . CYS A 1 88 ? 8.014 -0.863 -14.026 1.00 91.44 88 CYS A N 1
ATOM 676 C CA . CYS A 1 88 ? 7.544 0.374 -14.619 1.00 91.44 88 CYS A CA 1
ATOM 677 C C . CYS A 1 88 ? 7.758 1.572 -13.683 1.00 91.44 88 CYS A C 1
ATOM 679 O O . CYS A 1 88 ? 8.077 1.449 -12.492 1.00 91.44 88 CYS A O 1
ATOM 681 N N . ASP A 1 89 ? 7.579 2.767 -14.241 1.00 92.44 89 ASP A N 1
ATOM 682 C CA . ASP A 1 89 ? 7.453 3.992 -13.459 1.00 92.44 89 ASP A CA 1
ATOM 683 C C . ASP A 1 89 ? 6.102 4.014 -12.730 1.00 92.44 89 ASP A C 1
ATOM 685 O O . ASP A 1 89 ? 5.097 3.516 -13.232 1.00 92.44 89 ASP A O 1
ATOM 689 N N . LEU A 1 90 ? 6.024 4.727 -11.600 1.00 91.06 90 LEU A N 1
ATOM 690 C CA . LEU A 1 90 ? 4.768 4.899 -10.853 1.00 91.06 90 LEU A CA 1
ATOM 691 C C . LEU A 1 90 ? 3.623 5.491 -11.703 1.00 91.06 90 LEU A C 1
ATOM 693 O O . LEU A 1 90 ? 2.454 5.268 -11.412 1.00 91.06 90 LEU A O 1
ATOM 697 N N . LYS A 1 91 ? 3.946 6.256 -12.753 1.00 90.25 91 LYS A N 1
ATOM 698 C CA . LYS A 1 91 ? 2.955 6.873 -13.652 1.00 90.25 91 LYS A CA 1
ATOM 699 C C . LYS A 1 91 ? 2.253 5.861 -14.572 1.00 90.25 91 LYS A C 1
ATOM 701 O O . LYS A 1 91 ? 1.145 6.156 -15.003 1.00 90.25 91 LYS A O 1
ATOM 706 N N . ASP A 1 92 ? 2.909 4.734 -14.848 1.00 91.69 92 ASP A N 1
ATOM 707 C CA . ASP A 1 92 ? 2.451 3.657 -15.733 1.00 91.69 92 ASP A CA 1
ATOM 708 C C . ASP A 1 92 ? 2.096 2.399 -14.921 1.00 91.69 92 ASP A C 1
ATOM 710 O O . ASP A 1 92 ? 1.896 1.322 -15.476 1.00 91.69 92 ASP A O 1
ATOM 714 N N . PHE A 1 93 ? 2.040 2.531 -13.590 1.00 92.44 93 PHE A N 1
ATOM 715 C CA . PHE A 1 93 ? 1.825 1.424 -12.675 1.00 92.44 93 PHE A CA 1
ATOM 716 C C . PHE A 1 93 ? 0.458 0.769 -12.929 1.00 92.44 93 PHE A C 1
ATOM 718 O O . PHE A 1 93 ? -0.564 1.460 -12.817 1.00 92.44 93 PHE A O 1
ATOM 725 N N . PRO A 1 94 ? 0.402 -0.542 -13.248 1.00 92.69 94 PRO A N 1
ATOM 726 C CA . PRO A 1 94 ? -0.843 -1.243 -13.552 1.00 92.69 94 PRO A CA 1
ATOM 727 C C . PRO A 1 94 ? -1.648 -1.496 -12.269 1.00 92.69 94 PRO A C 1
ATOM 729 O O . PRO A 1 94 ? -1.718 -2.607 -11.750 1.00 92.69 94 PRO A O 1
ATOM 732 N N . PHE A 1 95 ? -2.258 -0.433 -11.742 1.00 93.50 95 PHE A N 1
ATOM 733 C CA . PHE A 1 95 ? -2.873 -0.413 -10.416 1.00 93.50 95 PHE A CA 1
ATOM 734 C C . PHE A 1 95 ? -3.983 -1.459 -10.236 1.00 93.50 95 PHE A C 1
ATOM 736 O O . PHE A 1 95 ? -4.073 -2.047 -9.165 1.00 93.50 95 PHE A O 1
ATOM 743 N N . GLY A 1 96 ? -4.792 -1.726 -11.268 1.00 92.62 96 GLY A N 1
ATOM 744 C CA . GLY A 1 96 ? -5.835 -2.759 -11.209 1.00 92.62 96 GLY A CA 1
ATOM 745 C C . GLY A 1 96 ? -5.256 -4.154 -10.956 1.00 92.62 96 GLY A C 1
ATOM 746 O O . GLY A 1 96 ? -5.625 -4.799 -9.981 1.00 92.62 96 GLY A O 1
ATOM 747 N N . LEU A 1 97 ? -4.264 -4.553 -11.758 1.00 93.50 97 LEU A N 1
ATOM 748 C CA . LEU A 1 97 ? -3.564 -5.833 -11.610 1.00 93.50 97 LEU A CA 1
ATOM 749 C C . LEU A 1 97 ? -2.833 -5.934 -10.263 1.00 93.50 97 LEU A C 1
ATOM 751 O O . LEU A 1 97 ? -2.882 -6.959 -9.589 1.00 93.50 97 LEU A O 1
ATOM 755 N N . ALA A 1 98 ? -2.185 -4.843 -9.845 1.00 93.62 98 ALA A N 1
ATOM 756 C CA . ALA A 1 98 ? -1.543 -4.745 -8.538 1.00 93.62 98 ALA A CA 1
ATOM 757 C C . ALA A 1 98 ? -2.538 -4.975 -7.387 1.00 93.62 98 ALA A C 1
ATOM 759 O O . ALA A 1 98 ? -2.207 -5.639 -6.407 1.00 93.62 98 ALA A O 1
ATOM 760 N N . CYS A 1 99 ? -3.756 -4.436 -7.501 1.00 93.50 99 CYS A N 1
ATOM 761 C CA . CYS A 1 99 ? -4.798 -4.632 -6.501 1.00 93.50 99 CYS A CA 1
ATOM 762 C C . CYS A 1 99 ? -5.267 -6.083 -6.438 1.00 93.50 99 CYS A C 1
ATOM 764 O O . CYS A 1 99 ? -5.336 -6.633 -5.343 1.00 93.50 99 CYS A O 1
ATOM 766 N N . GLU A 1 100 ? -5.551 -6.699 -7.588 1.00 92.19 100 GLU A N 1
ATOM 767 C CA . GLU A 1 100 ? -5.961 -8.106 -7.678 1.00 92.19 100 GLU A CA 1
ATOM 768 C C . GLU A 1 100 ? -4.934 -9.016 -6.996 1.00 92.19 100 GLU A C 1
ATOM 770 O O . GLU A 1 100 ? -5.287 -9.787 -6.108 1.00 92.19 100 GLU A O 1
ATOM 775 N N . GLN A 1 101 ? -3.647 -8.842 -7.305 1.00 91.12 101 GLN A N 1
ATOM 776 C CA . GLN A 1 101 ? -2.582 -9.643 -6.707 1.00 91.12 101 GLN A CA 1
ATOM 777 C C . GLN A 1 101 ? -2.487 -9.470 -5.184 1.00 91.12 101 GLN A C 1
ATOM 779 O O . GLN A 1 101 ? -2.284 -10.442 -4.457 1.00 91.12 101 GLN A O 1
ATOM 784 N N . VAL A 1 102 ? -2.607 -8.237 -4.685 1.00 91.38 102 VAL A N 1
ATOM 785 C CA . VAL A 1 102 ? -2.558 -7.957 -3.244 1.00 91.38 102 VAL A CA 1
ATOM 786 C C . VAL A 1 102 ? -3.766 -8.575 -2.543 1.00 91.38 102 VAL A C 1
ATOM 788 O O . VAL A 1 102 ? -3.601 -9.256 -1.533 1.00 91.38 102 VAL A O 1
ATOM 791 N N . ILE A 1 103 ? -4.967 -8.404 -3.096 1.00 90.75 103 ILE A N 1
ATOM 792 C CA . ILE A 1 103 ? -6.191 -9.008 -2.559 1.00 90.75 103 ILE A CA 1
ATOM 793 C C . ILE A 1 103 ? -6.062 -10.530 -2.533 1.00 90.75 103 ILE A C 1
ATOM 795 O O . ILE A 1 103 ? -6.345 -11.131 -1.504 1.00 90.75 103 ILE A O 1
ATOM 799 N N . GLU A 1 104 ? -5.575 -11.163 -3.600 1.00 87.94 104 GLU A N 1
ATOM 800 C CA . GLU A 1 104 ? -5.365 -12.615 -3.639 1.00 87.94 104 GLU A CA 1
ATOM 801 C C . GLU A 1 104 ? -4.369 -13.115 -2.583 1.00 87.94 104 GLU A C 1
ATOM 803 O O . GLU A 1 104 ? -4.524 -14.227 -2.079 1.00 87.94 104 GLU A O 1
ATOM 808 N N . GLN A 1 105 ? -3.351 -12.320 -2.234 1.00 84.81 105 GLN A N 1
ATOM 809 C CA . GLN A 1 105 ? -2.388 -12.673 -1.184 1.00 84.81 105 GLN A CA 1
ATOM 810 C C . GLN A 1 105 ? -2.978 -12.561 0.224 1.00 84.81 105 GLN A C 1
ATOM 812 O O . GLN A 1 105 ? -2.620 -13.353 1.097 1.00 84.81 105 GLN A O 1
ATOM 817 N N . PHE A 1 106 ? -3.853 -11.578 0.452 1.00 80.56 106 PHE A N 1
ATOM 818 C CA . PHE A 1 106 ? -4.486 -11.343 1.752 1.00 80.56 106 PHE A CA 1
ATOM 819 C C . PHE A 1 106 ? -5.802 -12.100 1.937 1.00 80.56 106 PHE A C 1
ATOM 821 O O . PHE A 1 106 ? -6.216 -12.315 3.073 1.00 80.56 106 PHE A O 1
ATOM 828 N N . THR A 1 107 ? -6.438 -12.542 0.855 1.00 74.50 107 THR A N 1
ATOM 829 C CA . THR A 1 107 ? -7.611 -13.413 0.908 1.00 74.50 107 THR A CA 1
ATOM 830 C C . THR A 1 107 ? -7.122 -14.825 1.212 1.00 74.50 107 THR A C 1
ATOM 832 O O . THR A 1 107 ? -6.450 -15.431 0.371 1.00 74.50 107 THR A O 1
ATOM 835 N N . PRO A 1 108 ? -7.430 -15.395 2.389 1.00 60.94 108 PRO A N 1
ATOM 836 C CA . PRO A 1 108 ? -7.094 -16.779 2.663 1.00 60.94 108 PRO A CA 1
ATOM 837 C C . PRO A 1 108 ? -7.776 -17.626 1.595 1.00 60.94 108 PRO A C 1
ATOM 839 O O . PRO A 1 108 ? -9.004 -17.616 1.491 1.00 60.94 108 PRO A O 1
ATOM 842 N N . ARG A 1 109 ? -7.000 -18.357 0.785 1.00 57.22 109 ARG A N 1
ATOM 843 C CA . ARG A 1 109 ? -7.581 -19.397 -0.065 1.00 57.22 109 ARG A CA 1
ATOM 844 C C . ARG A 1 109 ? -8.256 -20.364 0.888 1.00 57.22 109 ARG A C 1
ATOM 846 O O . ARG A 1 109 ? -7.565 -21.106 1.586 1.00 57.22 109 ARG A O 1
ATOM 853 N N . SER A 1 110 ? -9.583 -20.332 0.958 1.00 46.03 110 SER A N 1
ATOM 854 C CA . SER A 1 110 ? -10.332 -21.412 1.570 1.00 46.03 110 SER A CA 1
ATOM 855 C C . SER A 1 110 ? -9.824 -22.679 0.897 1.00 46.03 110 SER A C 1
ATOM 857 O O . SER A 1 110 ? -10.040 -22.881 -0.298 1.00 46.03 110 SER A O 1
ATOM 859 N N . MET A 1 111 ? -9.073 -23.503 1.635 1.00 38.66 111 MET A N 1
ATOM 860 C CA . MET A 1 111 ? -8.985 -24.907 1.285 1.00 38.66 111 MET A CA 1
ATOM 861 C C . MET A 1 111 ? -10.440 -25.337 1.188 1.00 38.66 111 MET A C 1
ATOM 863 O O . MET A 1 111 ? -11.150 -25.341 2.195 1.00 38.66 111 MET A O 1
ATOM 867 N N . HIS A 1 112 ? -10.904 -25.598 -0.031 1.00 41.94 112 HIS A N 1
ATOM 868 C CA . HIS A 1 112 ? -12.074 -26.422 -0.215 1.00 41.94 112 HIS A CA 1
ATOM 869 C C . HIS A 1 112 ? -11.763 -27.709 0.545 1.00 41.94 112 HIS A C 1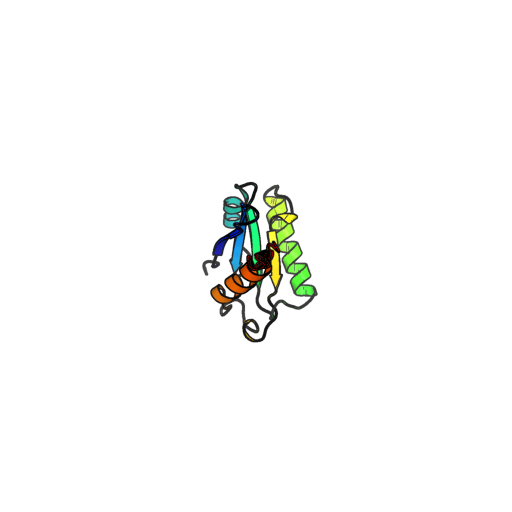
ATOM 871 O O . HIS A 1 112 ? -10.970 -28.536 0.100 1.00 41.94 112 HIS A O 1
ATOM 877 N N . ILE A 1 113 ? -12.327 -27.831 1.745 1.00 44.81 113 ILE A N 1
ATOM 878 C CA . ILE A 1 113 ? -12.638 -29.134 2.292 1.00 44.81 113 ILE A CA 1
ATOM 879 C C . ILE A 1 113 ? -13.630 -29.671 1.275 1.00 44.81 113 ILE A C 1
ATOM 881 O O . ILE A 1 113 ? -14.757 -29.182 1.185 1.00 44.81 113 ILE A O 1
ATOM 885 N N . ASP A 1 114 ? -13.137 -30.562 0.423 1.00 42.22 114 ASP A N 1
ATOM 886 C CA . ASP A 1 114 ? -13.942 -31.362 -0.478 1.00 42.22 114 ASP A CA 1
ATOM 887 C C . ASP A 1 114 ? -15.035 -32.001 0.387 1.00 42.22 114 ASP A C 1
ATOM 889 O O . ASP A 1 114 ? -14.786 -32.903 1.192 1.00 42.22 114 ASP A O 1
ATOM 893 N N . ALA A 1 115 ? -16.241 -31.444 0.318 1.00 48.66 115 ALA A N 1
ATOM 894 C CA . ALA A 1 115 ? -17.433 -32.054 0.869 1.00 48.66 115 ALA A CA 1
ATOM 895 C C . ALA A 1 115 ? -17.742 -33.256 -0.032 1.00 48.66 115 ALA A C 1
ATOM 897 O O . ALA A 1 115 ? -18.555 -33.169 -0.945 1.00 48.66 115 ALA A O 1
ATOM 898 N N . GLY A 1 116 ? -16.998 -34.343 0.168 1.00 43.81 116 GLY A N 1
ATOM 899 C CA . GLY A 1 116 ? -16.929 -35.434 -0.796 1.00 43.81 116 GLY A CA 1
ATOM 900 C C . GLY A 1 116 ? -16.289 -36.703 -0.247 1.00 43.81 116 GLY A C 1
ATOM 901 O O . GLY A 1 116 ? -15.526 -37.354 -0.948 1.00 43.81 116 GLY A O 1
ATOM 902 N N . VAL A 1 117 ? -16.592 -37.074 0.998 1.00 47.34 117 VAL A N 1
A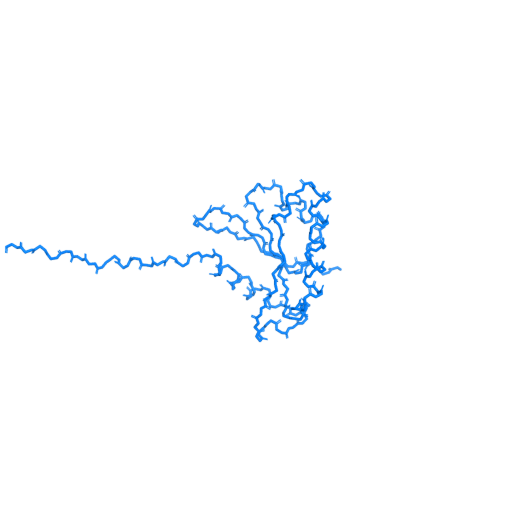TOM 903 C CA . VAL A 1 117 ? -16.525 -38.483 1.409 1.00 47.34 117 VAL A CA 1
ATOM 904 C C . VAL A 1 117 ? -17.821 -38.806 2.141 1.00 47.34 117 VAL A C 1
ATOM 906 O O . VAL A 1 117 ? -17.937 -38.617 3.351 1.00 47.34 117 VAL A O 1
ATOM 909 N N . GLU A 1 118 ? -18.824 -39.264 1.392 1.00 44.66 118 GLU A N 1
ATOM 910 C CA . GLU A 1 118 ? -19.900 -40.060 1.977 1.00 44.66 118 GLU A CA 1
ATOM 911 C C . GLU A 1 118 ? -19.252 -41.271 2.667 1.00 44.66 118 GLU A C 1
ATOM 913 O O . GLU A 1 118 ? -18.508 -42.035 2.049 1.00 44.66 118 GLU A O 1
ATOM 918 N N . MET A 1 119 ? -19.484 -41.425 3.972 1.00 47.16 119 MET A N 1
ATOM 919 C CA . MET A 1 119 ? -19.125 -42.650 4.685 1.00 47.16 119 MET A CA 1
ATOM 920 C C . MET A 1 119 ? -19.896 -43.822 4.058 1.00 47.16 119 MET A C 1
ATOM 922 O O . MET A 1 119 ? -21.126 -43.750 4.014 1.00 47.16 119 MET A O 1
ATOM 926 N N . PRO A 1 120 ? -19.250 -44.923 3.629 1.00 52.78 120 PRO A N 1
ATOM 927 C CA . PRO A 1 120 ? -19.993 -46.127 3.296 1.00 52.78 120 PRO A CA 1
ATOM 928 C C . PRO A 1 120 ? -20.614 -46.694 4.579 1.00 52.78 120 PRO A C 1
ATOM 930 O O . PRO A 1 120 ? -19.903 -47.139 5.483 1.00 52.78 120 PRO A O 1
ATOM 933 N N . GLN A 1 121 ? -21.945 -46.667 4.661 1.00 49.53 121 GLN A N 1
ATOM 934 C CA . GLN A 1 121 ? -22.688 -47.501 5.601 1.00 49.53 121 GLN A CA 1
ATOM 935 C C . GLN A 1 121 ? -22.564 -48.951 5.120 1.00 49.53 121 GLN A C 1
ATOM 937 O O . GLN A 1 121 ? -23.101 -49.303 4.073 1.00 49.53 121 GLN A O 1
ATOM 942 N N . TRP A 1 122 ? -21.809 -49.769 5.850 1.00 62.69 122 TRP A N 1
ATOM 943 C CA . TRP A 1 122 ? -21.854 -51.220 5.691 1.00 62.69 122 TRP A CA 1
ATOM 944 C C . TRP A 1 122 ? -22.966 -51.755 6.602 1.00 62.69 122 TRP A C 1
ATOM 946 O O . TRP A 1 122 ? -22.884 -51.574 7.819 1.00 62.69 122 TRP A O 1
ATOM 956 N N . GLU A 1 123 ? -23.997 -52.357 6.003 1.00 60.19 123 GLU A N 1
ATOM 957 C CA . GLU A 1 123 ? -24.932 -53.279 6.674 1.00 60.19 123 GLU A CA 1
ATOM 958 C C . GLU A 1 123 ? -24.321 -54.681 6.801 1.00 60.19 123 GLU A C 1
ATOM 960 O O . GLU A 1 123 ? -23.579 -55.096 5.876 1.00 60.19 123 GLU A O 1
#

pLDDT: mean 83.07, std 16.16, range [36.0, 95.88]

Organism: NCBI:txid43655